Protein AF-A0A959TFX3-F1 (afdb_monomer)

pLDDT: mean 83.92, std 8.85, range [57.5, 92.75]

Secondary structure (DSSP, 8-state):
------EEEEEEGGGHHHHHHHHHTT--SSEEEE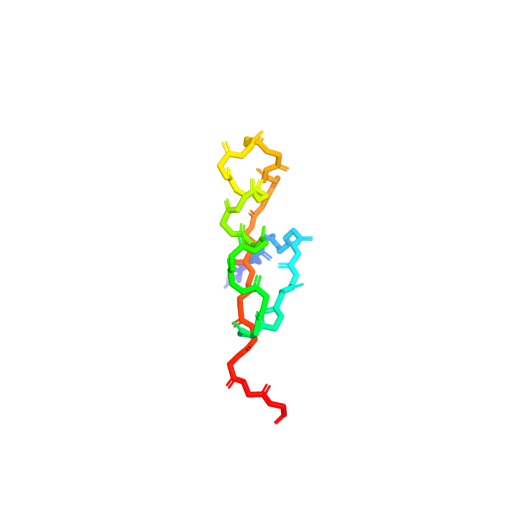E---

Solvent-accessible surface area (backbone atoms only — not comparable to full-atom values): 2532 Å² total; per-residue (Å²): 141,79,90,78,82,59,70,62,49,78,35,51,58,92,41,46,70,56,53,49,53,46,52,74,67,69,69,64,86,42,45,74,44,71,45,86,73,134

Mean predicted aligned error: 5.39 Å

Structure (mmCIF, N/CA/C/O backbone):
data_AF-A0A959TFX3-F1
#
_entry.id   AF-A0A959TFX3-F1
#
loop_
_atom_site.group_PDB
_atom_site.id
_atom_site.type_symbol
_atom_site.label_atom_id
_atom_site.label_alt_id
_atom_site.label_comp_id
_atom_site.label_asym_id
_atom_site.label_entity_id
_atom_site.label_seq_id
_atom_site.pdbx_PDB_ins_code
_atom_site.Cartn_x
_atom_site.Cartn_y
_atom_site.Cartn_z
_atom_site.occupancy
_atom_site.B_iso_or_equiv
_atom_site.auth_seq_id
_atom_site.auth_comp_id
_atom_site.auth_asym_id
_atom_site.auth_atom_id
_atom_site.pdbx_PDB_model_num
ATOM 1 N N . GLY A 1 1 ? -10.614 3.506 24.172 1.00 60.66 1 GLY A N 1
ATOM 2 C CA . GLY A 1 1 ? -9.872 4.195 23.098 1.00 60.66 1 GLY A CA 1
ATOM 3 C C . GLY A 1 1 ? -9.638 3.237 21.946 1.00 60.66 1 GLY A C 1
ATOM 4 O O . GLY A 1 1 ? -9.406 2.065 22.204 1.00 60.66 1 GLY A O 1
ATOM 5 N N . LYS A 1 2 ? -9.738 3.703 20.698 1.00 71.62 2 LYS A N 1
ATOM 6 C CA . LYS A 1 2 ? -9.360 2.944 19.494 1.00 71.62 2 LYS A CA 1
ATOM 7 C C . LYS A 1 2 ? -8.597 3.890 18.572 1.00 71.62 2 LYS A C 1
ATOM 9 O O . LYS A 1 2 ? -9.173 4.870 18.108 1.00 71.62 2 LYS A O 1
ATOM 14 N N . LEU A 1 3 ? -7.314 3.623 18.352 1.00 75.12 3 LEU A N 1
ATOM 15 C CA . LEU A 1 3 ? -6.526 4.343 17.356 1.00 75.12 3 LEU A CA 1
ATOM 16 C C . LEU A 1 3 ? -7.037 3.923 15.975 1.00 75.12 3 LEU A C 1
ATOM 18 O O . LEU A 1 3 ? -7.008 2.741 15.639 1.00 75.12 3 LEU A O 1
ATOM 22 N N . LYS A 1 4 ? -7.556 4.875 15.197 1.00 76.12 4 LYS A N 1
ATOM 23 C CA . LYS A 1 4 ? -7.874 4.646 13.786 1.00 76.12 4 LYS A CA 1
ATOM 24 C C . LYS A 1 4 ? -6.617 4.934 12.978 1.00 76.12 4 LYS A C 1
ATOM 26 O O . LYS A 1 4 ? -6.157 6.072 12.956 1.00 76.12 4 LYS A O 1
ATOM 31 N N . ALA A 1 5 ? -6.067 3.910 12.334 1.00 80.00 5 ALA A N 1
ATOM 32 C CA . ALA A 1 5 ? -5.034 4.121 11.333 1.00 80.00 5 ALA A CA 1
ATOM 33 C C . ALA A 1 5 ? -5.644 4.892 10.154 1.00 80.00 5 ALA A C 1
ATOM 35 O O . ALA A 1 5 ? -6.684 4.497 9.627 1.00 80.00 5 ALA A O 1
ATOM 36 N N . VAL A 1 6 ? -5.015 5.996 9.758 1.00 84.88 6 VAL A N 1
ATOM 37 C CA . VAL A 1 6 ? -5.382 6.714 8.534 1.00 84.88 6 VAL A CA 1
ATOM 38 C C . VAL A 1 6 ? -4.711 5.984 7.384 1.00 84.88 6 VAL A C 1
ATOM 40 O O . VAL A 1 6 ? -3.486 6.008 7.273 1.00 84.88 6 VAL A O 1
ATOM 43 N N . ILE A 1 7 ? -5.502 5.2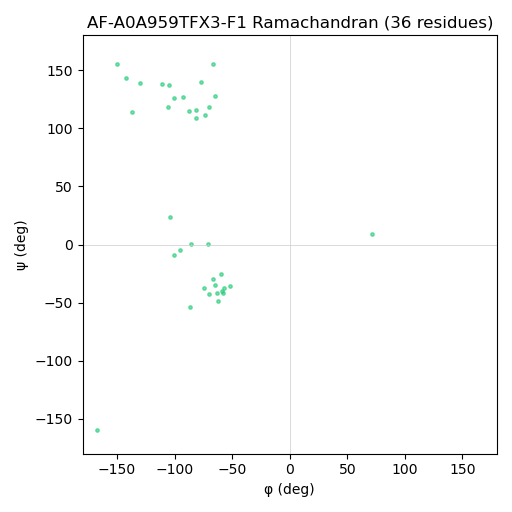88 6.575 1.00 88.38 7 ILE A N 1
ATOM 44 C CA . ILE A 1 7 ? -5.017 4.588 5.389 1.00 88.38 7 ILE A CA 1
ATOM 45 C C . ILE A 1 7 ? -5.149 5.533 4.198 1.00 88.38 7 ILE A C 1
ATOM 47 O O . ILE A 1 7 ? -6.211 6.106 3.972 1.00 88.38 7 ILE A O 1
ATOM 51 N N . ASP A 1 8 ? -4.050 5.709 3.476 1.00 85.56 8 ASP A N 1
ATOM 52 C CA . ASP A 1 8 ? -3.969 6.540 2.277 1.00 85.56 8 ASP A CA 1
ATOM 53 C C . ASP A 1 8 ? -4.368 5.727 1.040 1.00 85.56 8 ASP A C 1
ATOM 55 O O . ASP A 1 8 ? -5.283 6.099 0.309 1.00 85.56 8 ASP A O 1
ATOM 59 N N . ARG A 1 9 ? -3.713 4.575 0.827 1.00 87.00 9 ARG A N 1
ATOM 60 C CA . ARG A 1 9 ? -3.927 3.708 -0.342 1.00 87.00 9 ARG A CA 1
ATOM 61 C C . ARG A 1 9 ? -3.666 2.236 -0.038 1.00 87.00 9 ARG A C 1
ATOM 63 O O . ARG A 1 9 ? -2.861 1.912 0.837 1.00 87.00 9 ARG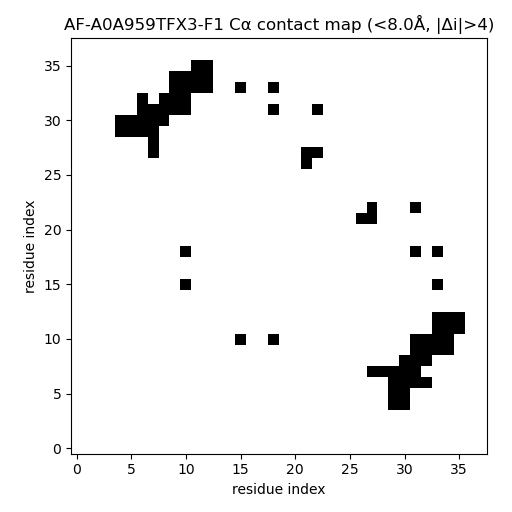 A O 1
ATOM 70 N N . HIS A 1 10 ? -4.302 1.381 -0.831 1.00 90.25 10 HIS A N 1
ATOM 71 C CA . HIS A 1 10 ? -4.075 -0.060 -0.885 1.00 90.25 10 HIS A CA 1
ATOM 72 C C . HIS A 1 10 ? -3.424 -0.434 -2.215 1.00 90.25 10 HIS A C 1
ATOM 74 O O . HIS A 1 10 ? -3.825 0.082 -3.259 1.00 90.25 10 HIS A O 1
ATOM 80 N N . TYR A 1 11 ? -2.440 -1.327 -2.169 1.00 91.50 11 TYR A N 1
ATOM 81 C CA . TYR A 1 11 ? -1.832 -1.922 -3.354 1.00 91.50 11 TYR A CA 1
ATOM 82 C C . TYR A 1 11 ? -1.793 -3.442 -3.202 1.00 91.50 11 TYR A C 1
ATOM 84 O O . TYR A 1 11 ? -1.434 -3.929 -2.130 1.00 91.50 11 TYR A O 1
ATOM 92 N N . PRO A 1 12 ? -2.084 -4.213 -4.259 1.00 92.06 12 PRO A N 1
ATOM 93 C CA . PRO A 1 12 ? -1.847 -5.647 -4.230 1.00 92.06 12 PRO A CA 1
ATOM 94 C C . PRO A 1 12 ? -0.342 -5.933 -4.162 1.00 92.06 12 PRO A C 1
ATOM 96 O O . PRO A 1 12 ? 0.472 -5.142 -4.647 1.00 92.06 12 PRO A O 1
ATOM 99 N N . LEU A 1 13 ? 0.036 -7.101 -3.637 1.00 90.44 13 LEU A N 1
ATOM 100 C CA . LEU A 1 13 ? 1.437 -7.540 -3.576 1.00 90.44 13 LEU A CA 1
ATOM 101 C C . LEU A 1 13 ? 2.157 -7.459 -4.936 1.00 90.44 13 LEU A C 1
ATOM 103 O O . LEU A 1 13 ? 3.329 -7.092 -4.997 1.00 90.44 13 LEU A O 1
ATOM 107 N N . ALA A 1 14 ? 1.445 -7.732 -6.035 1.00 91.00 14 ALA A N 1
ATOM 108 C CA . ALA A 1 14 ? 1.974 -7.626 -7.398 1.00 91.00 14 ALA A CA 1
ATOM 109 C C . ALA A 1 14 ? 2.451 -6.204 -7.766 1.00 91.00 14 ALA A C 1
ATOM 111 O O . ALA A 1 14 ? 3.342 -6.048 -8.600 1.00 91.00 14 ALA A O 1
ATOM 112 N N . SER A 1 15 ? 1.905 -5.175 -7.114 1.00 91.25 15 SER A N 1
ATOM 113 C CA . SER A 1 15 ? 2.207 -3.761 -7.360 1.00 91.25 15 SER A CA 1
ATOM 114 C C . SER A 1 15 ? 3.123 -3.148 -6.293 1.00 91.25 15 SER A C 1
ATOM 116 O O . SER A 1 15 ? 3.148 -1.929 -6.123 1.00 91.25 15 SER A O 1
ATOM 118 N N . ILE A 1 16 ? 3.925 -3.955 -5.584 1.00 90.38 16 ILE A N 1
ATOM 119 C CA . ILE A 1 16 ? 4.820 -3.465 -4.519 1.00 90.38 16 ILE A CA 1
ATOM 120 C C . ILE A 1 16 ? 5.802 -2.388 -5.010 1.00 90.38 16 ILE A C 1
ATOM 122 O O . ILE A 1 16 ? 6.047 -1.404 -4.317 1.00 90.38 16 ILE A O 1
ATOM 126 N N . ALA A 1 17 ? 6.313 -2.515 -6.238 1.00 92.31 17 ALA A N 1
ATOM 127 C CA . ALA A 1 17 ? 7.223 -1.530 -6.823 1.00 92.31 17 ALA A CA 1
ATOM 128 C C . ALA A 1 17 ? 6.548 -0.164 -7.044 1.00 92.31 17 ALA A C 1
A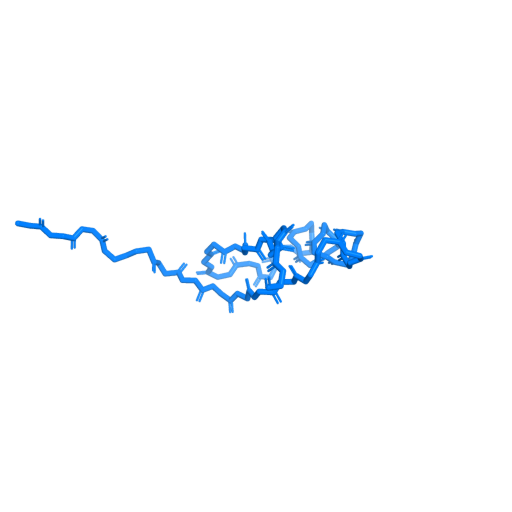TOM 130 O O . ALA A 1 17 ? 7.181 0.877 -6.885 1.00 92.31 17 ALA A O 1
ATOM 131 N N . GLU A 1 18 ? 5.261 -0.152 -7.396 1.00 89.25 18 GLU A N 1
ATOM 132 C CA . GLU A 1 18 ? 4.473 1.076 -7.529 1.00 89.25 18 GLU A CA 1
ATOM 133 C C . GLU A 1 18 ? 4.205 1.704 -6.160 1.00 89.25 18 GLU A C 1
ATOM 135 O O . GLU A 1 18 ? 4.391 2.911 -5.989 1.00 89.25 18 GLU A O 1
ATOM 140 N N . ALA A 1 19 ? 3.874 0.877 -5.164 1.00 89.56 19 ALA A N 1
ATOM 141 C CA . ALA A 1 19 ? 3.718 1.325 -3.788 1.00 89.56 19 ALA A CA 1
ATOM 142 C C . ALA A 1 19 ? 5.003 1.987 -3.257 1.00 89.56 19 ALA A C 1
ATOM 144 O O . ALA A 1 19 ? 4.921 3.045 -2.635 1.00 89.56 19 ALA A O 1
ATOM 145 N N . HIS A 1 20 ? 6.181 1.424 -3.559 1.00 90.12 20 HIS A N 1
ATOM 146 C CA . HIS A 1 20 ? 7.478 2.020 -3.218 1.00 90.12 20 HIS A CA 1
ATOM 147 C C . HIS A 1 20 ? 7.698 3.377 -3.894 1.00 90.12 20 HIS A C 1
ATOM 149 O O . HIS A 1 20 ? 7.978 4.361 -3.217 1.00 90.12 20 HIS A O 1
ATOM 155 N N . ARG A 1 21 ? 7.466 3.478 -5.208 1.00 90.38 21 ARG A N 1
ATOM 156 C CA . ARG A 1 21 ? 7.588 4.762 -5.922 1.00 90.38 21 ARG A CA 1
ATOM 157 C C . ARG A 1 21 ? 6.663 5.838 -5.352 1.00 90.38 21 ARG A C 1
ATOM 159 O O . ARG A 1 21 ? 7.061 6.995 -5.241 1.00 90.38 21 ARG A O 1
ATOM 166 N N . TYR A 1 22 ? 5.437 5.465 -4.985 1.00 87.31 22 TYR A N 1
ATOM 167 C CA . TYR A 1 22 ? 4.467 6.388 -4.399 1.00 87.31 22 TYR A CA 1
ATOM 168 C C . TYR A 1 22 ? 4.936 6.947 -3.047 1.00 87.31 22 TYR A C 1
ATOM 170 O O . TYR A 1 22 ? 4.781 8.145 -2.794 1.00 87.31 22 TYR A O 1
ATOM 178 N N . VAL A 1 23 ? 5.523 6.106 -2.186 1.00 85.69 23 VAL A N 1
ATOM 179 C CA . VAL A 1 23 ? 6.033 6.560 -0.881 1.00 85.69 23 VAL A CA 1
ATOM 180 C C . VAL A 1 23 ? 7.333 7.351 -1.006 1.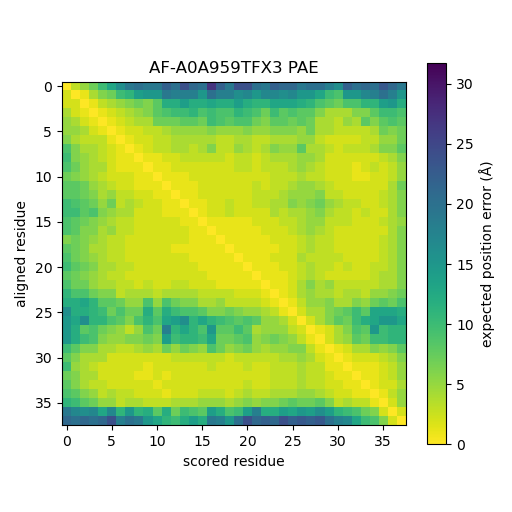00 85.69 23 VAL A C 1
ATOM 182 O O . VAL A 1 23 ? 7.474 8.365 -0.323 1.00 85.69 23 VAL A O 1
ATOM 185 N N . ASP A 1 24 ? 8.224 6.959 -1.917 1.00 85.50 24 ASP A N 1
ATOM 186 C CA . ASP A 1 24 ? 9.502 7.642 -2.159 1.00 85.50 24 ASP A CA 1
ATOM 187 C C . ASP A 1 24 ? 9.300 9.045 -2.743 1.00 85.50 24 ASP A C 1
ATOM 189 O O . ASP A 1 24 ? 10.067 9.963 -2.463 1.00 85.50 24 ASP A O 1
ATOM 193 N N . GLY A 1 25 ? 8.218 9.249 -3.500 1.00 83.44 25 GLY A N 1
ATOM 194 C CA . GLY A 1 25 ? 7.842 10.555 -4.033 1.00 83.44 25 GLY A CA 1
ATOM 195 C C . GLY A 1 25 ? 7.322 11.554 -2.991 1.00 83.44 25 GLY A C 1
ATOM 196 O O . GLY A 1 25 ? 6.917 12.644 -3.380 1.00 83.44 25 GLY A O 1
ATOM 197 N N . GLY A 1 26 ? 7.257 11.201 -1.701 1.00 77.38 26 GLY A N 1
ATOM 198 C CA . GLY A 1 26 ? 6.818 12.108 -0.631 1.00 77.38 26 GLY A CA 1
ATOM 199 C C . GLY A 1 26 ? 5.316 12.428 -0.619 1.00 77.38 26 GLY A C 1
ATOM 200 O O . GLY A 1 26 ? 4.878 13.283 0.144 1.00 77.38 26 GLY A O 1
ATOM 201 N N . HIS A 1 27 ? 4.503 11.738 -1.426 1.00 72.25 27 HIS A N 1
ATOM 202 C CA . HIS A 1 27 ? 3.058 11.990 -1.558 1.00 72.25 27 HIS A CA 1
ATOM 203 C C . HIS A 1 27 ? 2.199 11.264 -0.511 1.00 72.25 27 HIS A C 1
ATOM 205 O O . HIS A 1 27 ? 0.973 11.376 -0.520 1.00 72.25 27 HIS A O 1
ATOM 211 N N . LYS A 1 28 ? 2.823 10.505 0.392 1.00 72.31 28 LYS A N 1
ATOM 212 C CA . LYS A 1 28 ? 2.133 9.669 1.372 1.00 72.31 28 LYS A CA 1
ATOM 213 C C . LYS A 1 28 ? 1.498 10.526 2.478 1.00 72.31 28 LYS A C 1
ATOM 215 O O . LYS A 1 28 ? 2.203 11.088 3.311 1.00 72.31 28 LYS A O 1
ATOM 220 N N . ARG A 1 29 ? 0.162 10.588 2.524 1.00 71.94 29 ARG A N 1
ATOM 221 C CA . ARG A 1 29 ? -0.604 11.362 3.535 1.00 71.94 29 ARG A CA 1
ATOM 222 C C . ARG A 1 29 ? -1.062 10.526 4.741 1.00 71.94 29 ARG A C 1
ATOM 224 O O . ARG A 1 29 ? -1.619 11.072 5.689 1.00 71.94 29 ARG A O 1
ATOM 231 N N . GLY A 1 30 ? -0.825 9.215 4.707 1.00 82.31 30 GLY A N 1
ATOM 232 C CA . GLY A 1 30 ? -1.214 8.228 5.722 1.00 82.31 30 GLY A CA 1
ATOM 233 C C . GLY A 1 30 ? -0.508 6.891 5.484 1.00 82.31 30 GLY A C 1
ATOM 234 O O . GLY A 1 30 ? 0.501 6.844 4.796 1.00 82.31 30 GLY A O 1
ATOM 235 N N . ASN A 1 31 ? -0.999 5.774 6.012 1.00 89.19 31 ASN A N 1
ATOM 236 C CA . ASN A 1 31 ? -0.379 4.467 5.779 1.00 89.19 31 ASN A CA 1
ATOM 237 C C . ASN A 1 31 ? -0.719 3.919 4.387 1.00 89.19 31 ASN A C 1
ATOM 239 O O . ASN A 1 31 ? -1.850 4.023 3.926 1.00 89.19 31 ASN A O 1
ATOM 243 N N . VAL A 1 32 ? 0.270 3.308 3.735 1.00 89.94 32 VAL A N 1
ATOM 244 C CA . VAL A 1 32 ? 0.067 2.544 2.498 1.00 89.94 32 VAL A CA 1
ATOM 245 C C . VAL A 1 32 ? 0.048 1.084 2.905 1.00 89.94 32 VAL A C 1
ATOM 247 O 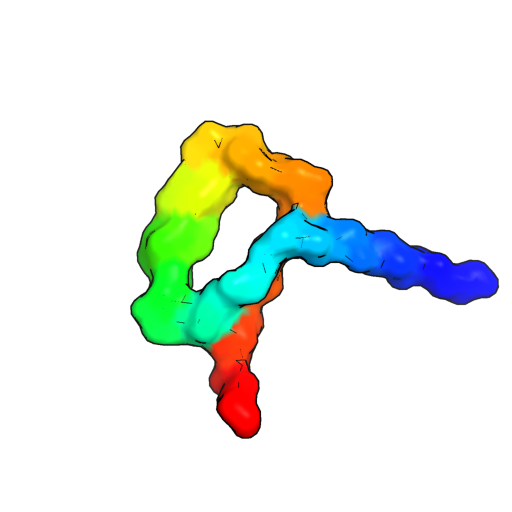O . VAL A 1 32 ? 0.969 0.648 3.598 1.00 89.94 32 VAL A O 1
ATOM 250 N N . VAL A 1 33 ? -1.002 0.374 2.518 1.00 91.81 33 VAL A N 1
ATOM 251 C CA . VAL A 1 33 ? -1.223 -1.032 2.857 1.00 91.81 33 VAL A CA 1
ATOM 252 C C . VAL A 1 33 ? -0.931 -1.883 1.629 1.00 91.81 33 VAL A C 1
ATOM 254 O O . VAL A 1 33 ? -1.299 -1.507 0.516 1.00 91.81 33 VAL A O 1
ATOM 257 N N . ILE A 1 34 ? -0.243 -3.005 1.841 1.00 92.75 34 ILE A N 1
ATOM 258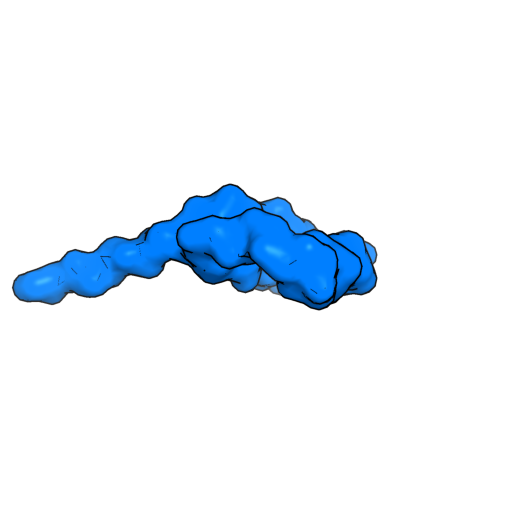 C CA . ILE A 1 34 ? -0.014 -4.012 0.808 1.00 92.75 34 ILE A CA 1
ATOM 259 C C . ILE A 1 34 ? -0.917 -5.205 1.101 1.00 92.75 34 ILE A C 1
ATOM 261 O O . ILE A 1 34 ? -0.788 -5.835 2.152 1.00 92.75 34 ILE A O 1
ATOM 265 N N . ASP A 1 35 ? -1.813 -5.508 0.172 1.00 91.94 35 ASP A N 1
ATOM 266 C CA . ASP A 1 35 ? -2.734 -6.629 0.278 1.00 91.94 35 ASP A CA 1
ATOM 267 C C . ASP A 1 35 ? -2.007 -7.915 -0.153 1.00 91.94 35 ASP A C 1
ATOM 269 O O . ASP A 1 35 ? -1.557 -8.056 -1.295 1.00 91.94 35 ASP A O 1
ATOM 273 N N . VAL A 1 36 ? -1.845 -8.835 0.803 1.00 85.31 36 VAL A N 1
ATOM 274 C CA . VAL A 1 36 ? -1.084 -10.095 0.666 1.00 85.31 36 VAL A CA 1
ATOM 275 C C . VAL A 1 36 ? -1.962 -11.327 0.416 1.00 85.31 36 VAL A C 1
ATOM 277 O O . VAL A 1 36 ? -1.431 -12.385 0.091 1.00 85.31 36 VAL A O 1
ATOM 280 N N . ALA A 1 37 ? -3.285 -11.204 0.525 1.00 74.56 37 ALA A N 1
ATOM 281 C CA . ALA A 1 37 ? -4.240 -12.277 0.254 1.00 74.56 37 ALA A CA 1
ATOM 282 C C . ALA A 1 37 ? -5.493 -11.712 -0.430 1.00 74.56 37 ALA A C 1
ATOM 284 O O . ALA A 1 37 ? -5.907 -10.596 -0.111 1.00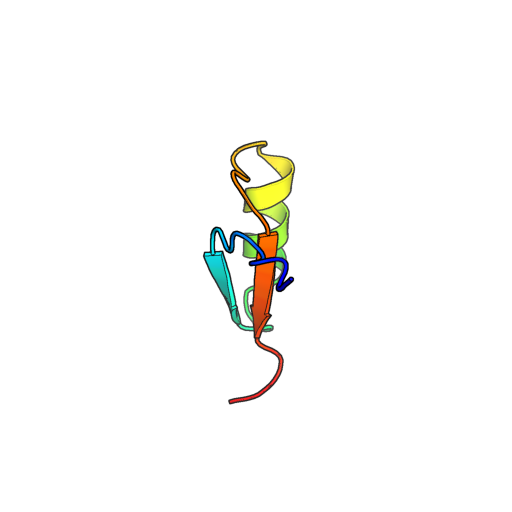 74.56 37 ALA A O 1
ATOM 285 N N . ALA A 1 38 ? -6.055 -12.484 -1.365 1.00 57.50 38 ALA A N 1
ATOM 286 C CA . ALA A 1 38 ? -7.395 -12.267 -1.907 1.00 57.50 38 ALA A CA 1
ATOM 287 C C . ALA A 1 38 ? -8.449 -12.855 -0.961 1.00 57.50 38 ALA A C 1
ATOM 289 O O . ALA A 1 38 ? -8.167 -13.934 -0.386 1.00 57.50 38 ALA A O 1
#

Nearest PDB structures (foldseek):
  4a27-assembly1_A  TM=9.045E-01  e=5.610E-01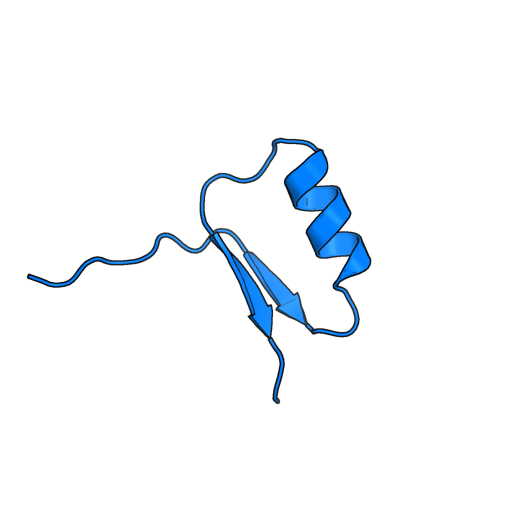  Homo sapiens
  6lii-assembly2_D  TM=8.790E-01  e=7.142E-01  Homo sapiens
  6lii-assembly2_C  TM=8.432E-01  e=5.610E-01  Homo sapiens
  4n3g-assembly1_A  TM=4.147E-01  e=3.870E+00  Thermochaetoides thermophila DSM 1495

Radius of gyration: 11.11 Å; Cα contacts (8 Å, |Δi|>4): 39; chains: 1; bounding box: 19×24×31 Å

Sequence (38 aa):
GKLKAVIDRHYPLASIAEAHRYVDGGHKRGNVVIDVAA

Foldseek 3Di:
DDDDFDEDEEDEPVCVVVVVVCVVVVVDPTDYYYHDDD